Protein AF-A0A7W6CH79-F1 (afdb_monomer_lite)

pLDDT: mean 85.71, std 10.64, range [49.44, 94.75]

Organism: NCBI:txid563162

Radius of gyration: 15.22 Å; chains: 1; bounding box: 28×30×60 Å

Secondary structure (DSSP, 8-state):
-PPPP-----TTTSPPPSEEEEEEEETTEEEEEEEETTS-EEEEEEEETTEEEEEETTPPSSEEEEE-SS-EEEEEPEEETTEEEEEEETT-HHHHHHHH--SEEEEEETTS--EEEE--HHHHHHHHHHHS--

Sequence (134 aa):
MPAPLATPTDWRDLPITPGAWRWSLSGGVSQAVYDAQGGARQIIMACQSGQVRLIVPGAAGGVIQITTATQTRQASTQSDTA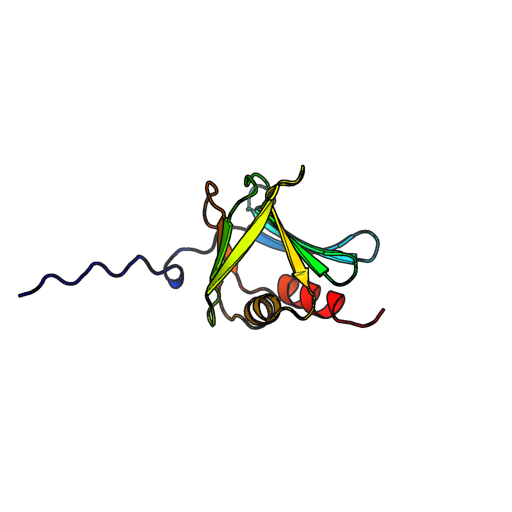GAVLALSASDRLLDAIALTRGRWEVEVTGHTPLLLPADASASRVVEDCRAPR

Foldseek 3Di:
DDDPDPDDPPLLNDDAQAWDWDWDQDPNWIKIFTAHPVRHTQWIWIQDPQKTKIFGAPEAWAWKWKFAPVDIDIDGFHQDPRYTIDIGGLPDVVLVRLQPGAFWMWIDGVPDDIGIHGRDNSSNVNSVRSPDDD

Structure (mmCIF, N/CA/C/O backbone):
data_AF-A0A7W6CH79-F1
#
_entry.id   AF-A0A7W6CH79-F1
#
loop_
_atom_site.group_PDB
_atom_site.id
_atom_site.type_symbol
_atom_site.label_atom_id
_atom_site.label_alt_id
_atom_site.label_comp_id
_atom_site.label_asym_id
_atom_site.label_entity_id
_atom_site.label_seq_id
_atom_site.pdbx_PDB_ins_code
_atom_site.Cartn_x
_atom_site.Cartn_y
_atom_site.Cartn_z
_atom_site.occupancy
_atom_site.B_iso_or_equiv
_atom_site.auth_seq_id
_atom_site.auth_comp_id
_atom_site.auth_asym_id
_atom_site.auth_atom_id
_atom_site.pdbx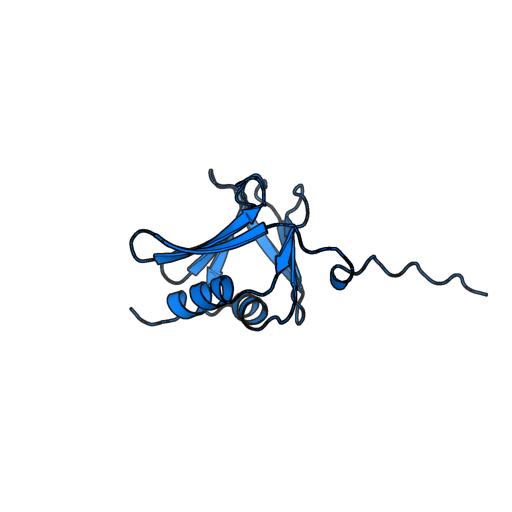_PDB_model_num
ATOM 1 N N . MET A 1 1 ? -15.359 3.085 40.294 1.00 53.56 1 MET A N 1
ATOM 2 C CA . MET A 1 1 ? -15.416 2.380 38.995 1.00 53.56 1 MET A CA 1
ATOM 3 C C . MET A 1 1 ? -14.294 2.930 38.121 1.00 53.56 1 MET A C 1
ATOM 5 O O . MET A 1 1 ? -14.228 4.149 38.017 1.00 53.56 1 MET A O 1
ATOM 9 N N . PRO A 1 2 ? -13.362 2.112 37.597 1.00 58.84 2 PRO A N 1
ATOM 10 C CA . PRO A 1 2 ? -12.340 2.607 36.676 1.00 58.84 2 PRO A CA 1
ATOM 11 C C . PRO A 1 2 ? -13.029 3.040 35.376 1.00 58.84 2 PRO A C 1
ATOM 13 O O . PRO A 1 2 ? -13.912 2.330 34.896 1.00 58.84 2 PRO A O 1
ATOM 16 N N . ALA A 1 3 ? -12.681 4.211 34.843 1.00 54.91 3 ALA A N 1
ATOM 17 C CA . ALA A 1 3 ? -13.238 4.694 33.583 1.00 54.91 3 ALA A CA 1
ATOM 18 C C . ALA A 1 3 ? -12.848 3.738 32.436 1.00 54.91 3 ALA A C 1
ATOM 20 O O . ALA A 1 3 ? -11.692 3.303 32.398 1.00 54.91 3 ALA A O 1
ATOM 21 N N . PRO A 1 4 ? -13.766 3.394 31.514 1.00 50.88 4 PRO A N 1
ATOM 22 C CA . PRO A 1 4 ? -13.397 2.650 30.319 1.00 50.88 4 PRO A CA 1
ATOM 23 C C . PRO A 1 4 ? -12.374 3.480 29.540 1.00 50.88 4 PRO A C 1
ATOM 25 O O . PRO A 1 4 ? -12.628 4.635 29.198 1.00 50.88 4 PRO A O 1
ATOM 28 N N . LEU A 1 5 ? -11.192 2.902 29.315 1.00 51.69 5 LEU A N 1
ATOM 29 C CA . LEU A 1 5 ? -10.201 3.450 28.395 1.00 51.69 5 LEU A CA 1
ATOM 30 C C . LEU A 1 5 ? -10.913 3.625 27.054 1.00 51.69 5 LEU A C 1
ATOM 32 O O . LEU A 1 5 ? -11.471 2.654 26.542 1.00 51.69 5 LEU A O 1
ATOM 36 N N . ALA A 1 6 ? -10.949 4.849 26.524 1.00 49.44 6 ALA A N 1
ATOM 37 C CA . ALA A 1 6 ? -11.435 5.087 25.174 1.00 49.44 6 ALA A CA 1
ATOM 38 C C . ALA A 1 6 ? -10.688 4.118 24.252 1.00 49.44 6 ALA A C 1
ATOM 40 O O . ALA A 1 6 ? -9.460 4.181 24.156 1.00 49.44 6 ALA A O 1
ATOM 41 N N . THR A 1 7 ? -11.409 3.165 23.660 1.00 52.19 7 THR A N 1
ATOM 42 C CA . THR A 1 7 ? -10.853 2.293 22.629 1.00 52.19 7 THR A CA 1
ATOM 43 C C . THR A 1 7 ? -10.209 3.205 21.593 1.00 52.19 7 THR A C 1
ATOM 45 O O . THR A 1 7 ? -10.883 4.145 21.156 1.00 52.19 7 THR A O 1
ATOM 48 N N . PRO A 1 8 ? -8.925 3.006 21.235 1.00 52.19 8 PRO A N 1
ATOM 49 C CA . PRO A 1 8 ? -8.351 3.744 20.122 1.00 52.19 8 PRO A CA 1
ATOM 50 C C . PRO A 1 8 ? -9.300 3.535 18.947 1.00 52.19 8 PRO A C 1
ATOM 52 O O . PRO A 1 8 ? -9.672 2.389 18.693 1.00 52.19 8 PRO A O 1
ATOM 55 N N . THR A 1 9 ? -9.773 4.628 18.339 1.00 54.75 9 THR A N 1
ATOM 56 C CA . THR A 1 9 ? -10.644 4.584 17.161 1.00 54.75 9 THR A CA 1
ATOM 57 C C . THR A 1 9 ? -10.057 3.562 16.208 1.00 54.75 9 THR A C 1
ATOM 59 O O . THR A 1 9 ? -8.965 3.764 15.678 1.00 54.75 9 THR A O 1
ATOM 62 N N . ASP A 1 10 ? -10.725 2.420 16.097 1.00 69.31 10 ASP A N 1
ATOM 63 C CA . ASP A 1 10 ? -10.178 1.309 15.355 1.00 69.31 10 ASP A CA 1
ATOM 64 C C . ASP A 1 10 ? -10.268 1.700 13.883 1.00 69.31 10 ASP A C 1
ATOM 66 O O . ASP A 1 10 ? -11.317 2.132 13.405 1.00 69.31 10 ASP A O 1
ATOM 70 N N . TRP A 1 11 ? -9.163 1.600 13.153 1.00 71.44 11 TRP A N 1
ATOM 71 C CA . TRP A 1 11 ? -9.119 1.893 11.719 1.00 71.44 11 TRP A CA 1
ATOM 72 C C . TRP A 1 11 ? -10.214 1.136 10.941 1.00 71.44 11 TRP A C 1
ATOM 74 O O . TRP A 1 11 ? -10.633 1.568 9.868 1.00 71.44 11 TRP A O 1
ATOM 84 N N . ARG A 1 12 ? -10.734 0.027 11.491 1.00 67.75 12 ARG A N 1
ATOM 85 C CA . ARG A 1 12 ? -11.869 -0.727 10.941 1.00 67.75 12 ARG A CA 1
ATOM 86 C C . ARG A 1 12 ? -13.191 0.045 10.962 1.00 67.75 12 ARG A C 1
ATOM 88 O O . ARG A 1 12 ? -14.008 -0.184 10.068 1.00 67.75 12 ARG A O 1
ATOM 95 N N . ASP A 1 13 ? -13.387 0.937 11.931 1.00 71.69 13 ASP A N 1
ATOM 96 C CA . ASP A 1 13 ? -14.584 1.773 12.092 1.00 71.69 13 ASP A CA 1
ATOM 97 C C . ASP A 1 13 ? -14.515 3.072 11.275 1.00 71.69 13 ASP A C 1
ATOM 99 O O . ASP A 1 13 ? -15.528 3.751 11.087 1.00 71.69 13 ASP A O 1
ATOM 103 N N . LEU A 1 14 ? -13.338 3.417 10.743 1.00 74.50 14 LEU A N 1
ATOM 104 C CA . LEU A 1 14 ? -13.191 4.569 9.864 1.00 74.50 14 LEU A CA 1
ATOM 105 C C . LEU A 1 14 ? -13.853 4.308 8.493 1.00 74.50 14 LEU A C 1
ATOM 107 O O . LEU A 1 14 ? -13.822 3.187 7.956 1.00 74.50 14 LEU A O 1
ATOM 111 N N . PRO A 1 15 ? -14.470 5.339 7.888 1.00 79.75 15 PRO A N 1
ATOM 112 C CA . PRO A 1 15 ? -14.965 5.239 6.525 1.00 79.75 15 PRO A CA 1
ATOM 113 C C . PRO A 1 15 ? -13.794 5.029 5.558 1.00 79.75 15 PRO A C 1
ATOM 115 O O . PRO A 1 15 ? -12.748 5.667 5.677 1.00 79.75 15 PRO A O 1
ATOM 118 N N . ILE A 1 16 ? -13.986 4.136 4.581 1.00 86.00 16 ILE A N 1
ATOM 119 C CA . ILE A 1 16 ? -13.027 3.926 3.487 1.00 86.00 16 ILE A CA 1
ATOM 120 C C . ILE A 1 16 ? -12.810 5.257 2.772 1.00 86.00 16 ILE A C 1
ATOM 122 O O . ILE A 1 16 ? -13.766 5.984 2.493 1.00 86.00 16 ILE A O 1
ATOM 126 N N . THR A 1 17 ? -11.551 5.569 2.473 1.00 88.00 17 THR A N 1
ATOM 127 C CA . THR A 1 17 ? -11.205 6.785 1.751 1.00 88.00 17 THR A CA 1
ATOM 128 C C . THR A 1 17 ? -11.871 6.740 0.374 1.00 88.00 17 THR A C 1
ATOM 130 O O . THR A 1 17 ? -11.649 5.783 -0.371 1.00 88.00 17 THR A O 1
ATOM 133 N N . PRO A 1 18 ? -12.716 7.721 0.017 1.00 87.31 18 PRO A N 1
ATOM 134 C CA . PRO A 1 18 ? -13.529 7.654 -1.190 1.00 87.31 18 PRO A CA 1
ATOM 135 C C . PRO A 1 18 ? -12.659 7.697 -2.448 1.00 87.31 18 PRO A C 1
ATOM 137 O O . PRO A 1 18 ? -12.057 8.717 -2.784 1.00 87.31 18 PRO A O 1
ATOM 140 N N . GLY A 1 19 ? -12.649 6.590 -3.180 1.00 90.56 19 GLY A N 1
ATOM 141 C CA . GLY A 1 19 ? -11.863 6.423 -4.391 1.00 90.56 19 GLY A CA 1
ATOM 142 C C . GLY A 1 19 ? -12.212 5.130 -5.113 1.00 90.56 19 GLY A C 1
ATOM 143 O O . GLY A 1 19 ? -13.156 4.431 -4.741 1.00 90.56 19 GLY A O 1
ATOM 144 N N . ALA A 1 20 ? -11.477 4.842 -6.177 1.00 91.44 20 ALA A N 1
ATOM 145 C CA . ALA A 1 20 ? -11.650 3.631 -6.961 1.00 91.44 20 ALA A CA 1
ATOM 146 C C . ALA A 1 20 ? -10.297 3.063 -7.379 1.00 91.44 20 ALA A C 1
ATOM 148 O O . ALA A 1 20 ? -9.401 3.793 -7.812 1.00 91.44 20 ALA A O 1
ATOM 149 N N . TRP A 1 21 ? -10.181 1.740 -7.287 1.00 92.19 21 TRP A N 1
ATOM 150 C CA . TRP A 1 21 ? -9.052 1.018 -7.848 1.00 92.19 21 TRP A CA 1
ATOM 151 C C . TRP A 1 21 ? -9.176 0.928 -9.365 1.00 92.19 21 TRP A C 1
ATOM 153 O O . TRP A 1 21 ? -10.236 0.638 -9.918 1.00 92.19 21 TRP A O 1
ATOM 163 N N . ARG A 1 22 ? -8.057 1.154 -10.043 1.00 92.12 22 ARG A N 1
ATOM 164 C CA . ARG A 1 22 ? -7.915 1.023 -11.487 1.00 92.12 22 ARG A CA 1
ATOM 165 C C . ARG A 1 22 ? -6.663 0.228 -11.781 1.00 92.12 22 ARG A C 1
ATOM 167 O O . ARG A 1 22 ? -5.552 0.691 -11.539 1.00 92.12 22 ARG A O 1
ATOM 174 N N . TRP A 1 23 ? -6.847 -0.967 -12.317 1.00 92.94 23 TRP A N 1
ATOM 175 C CA . TRP A 1 23 ? -5.748 -1.770 -12.828 1.00 92.94 23 TRP A CA 1
ATOM 176 C C . TRP A 1 23 ? -5.466 -1.437 -14.298 1.00 92.94 23 TRP A C 1
ATOM 178 O O . TRP A 1 23 ? -6.382 -1.214 -15.090 1.00 92.94 23 TRP A O 1
ATOM 188 N N . SER A 1 24 ? -4.190 -1.410 -14.664 1.00 92.12 24 SER A N 1
ATOM 189 C CA . SER A 1 24 ? -3.702 -1.153 -16.015 1.00 92.12 24 SER A CA 1
ATOM 190 C C . SER A 1 24 ? -2.348 -1.827 -16.239 1.00 92.12 24 SER A C 1
ATOM 192 O O . SER A 1 24 ? -1.634 -2.149 -15.290 1.00 92.12 24 SER A O 1
ATOM 194 N N . LEU A 1 25 ? -1.991 -2.038 -17.505 1.00 88.75 25 LEU A N 1
ATOM 195 C CA . LEU A 1 25 ? -0.660 -2.486 -17.909 1.00 88.75 25 LEU A CA 1
ATOM 196 C C . LEU A 1 25 ? 0.103 -1.291 -18.479 1.00 88.75 25 LEU A C 1
ATOM 198 O O . LEU A 1 25 ? -0.187 -0.840 -19.586 1.00 88.75 25 LEU A O 1
ATOM 202 N N . SER A 1 26 ? 1.085 -0.792 -17.736 1.00 82.31 26 SER A N 1
ATOM 203 C CA . SER A 1 26 ? 1.935 0.326 -18.155 1.00 82.31 26 SER A CA 1
ATOM 204 C C . SER A 1 26 ? 3.254 -0.223 -18.680 1.00 82.31 26 SER A C 1
ATOM 206 O O . SER A 1 26 ? 4.016 -0.805 -17.921 1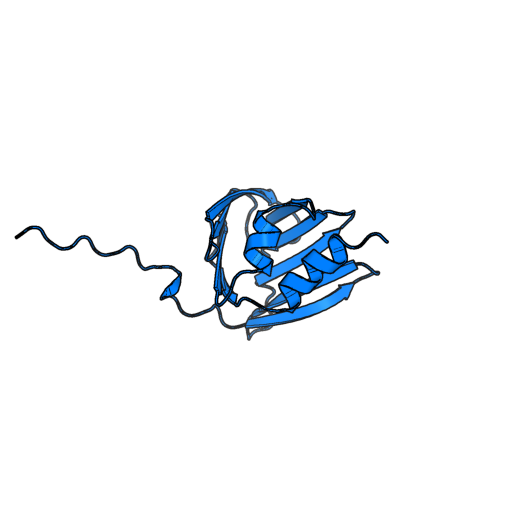.00 82.31 26 SER A O 1
ATOM 208 N N . GLY A 1 27 ? 3.533 -0.102 -19.981 1.00 75.44 27 GLY A N 1
ATOM 209 C CA . GLY A 1 27 ? 4.806 -0.571 -20.558 1.00 75.44 27 GLY A CA 1
ATOM 210 C C . GLY A 1 27 ? 5.082 -2.069 -20.357 1.00 75.44 27 GLY A C 1
ATOM 211 O O . GLY A 1 27 ? 6.235 -2.475 -20.261 1.00 75.44 27 GLY A O 1
ATOM 212 N N . GLY A 1 28 ? 4.025 -2.881 -20.243 1.00 81.00 28 GLY A N 1
ATOM 213 C CA . GLY A 1 28 ? 4.128 -4.316 -19.978 1.00 81.00 28 GLY A CA 1
ATOM 214 C C . GLY A 1 28 ? 4.245 -4.692 -18.500 1.00 81.00 28 GLY A C 1
ATOM 215 O O . GLY A 1 28 ? 4.369 -5.876 -18.213 1.00 81.00 28 GLY A O 1
ATOM 216 N N . VAL A 1 29 ? 4.176 -3.753 -17.551 1.00 85.88 29 VAL A N 1
ATOM 217 C CA . VAL A 1 29 ? 4.105 -4.064 -16.112 1.00 85.88 29 VAL A CA 1
ATOM 218 C C . VAL A 1 29 ? 2.709 -3.827 -15.541 1.00 85.88 29 VAL A C 1
ATOM 220 O O . VAL A 1 29 ? 2.051 -2.846 -15.891 1.00 85.88 29 VAL A O 1
ATOM 223 N N . SER A 1 30 ? 2.243 -4.719 -14.657 1.00 91.25 30 SER A N 1
ATOM 224 C CA . SER A 1 30 ? 0.970 -4.516 -13.959 1.00 91.25 30 SER A CA 1
ATOM 225 C C . SER A 1 30 ? 1.059 -3.372 -12.973 1.00 91.25 30 SER A C 1
ATOM 227 O O . SER A 1 30 ? 1.975 -3.306 -12.148 1.00 91.25 30 SER A O 1
ATOM 229 N N . GLN A 1 31 ? 0.055 -2.508 -13.036 1.00 93.56 31 GLN A N 1
ATOM 230 C CA . GLN A 1 31 ? -0.089 -1.351 -12.182 1.00 93.56 31 GLN A CA 1
ATOM 231 C C . GLN A 1 31 ? -1.537 -1.221 -11.709 1.00 93.56 31 GLN A C 1
ATOM 233 O O . GLN A 1 31 ? -2.461 -1.233 -12.514 1.00 93.56 31 GLN A O 1
ATOM 238 N N . ALA A 1 32 ? -1.735 -1.041 -10.409 1.00 94.12 32 ALA A N 1
ATOM 239 C CA . ALA A 1 32 ? -3.008 -0.677 -9.807 1.00 94.12 32 ALA A CA 1
ATOM 240 C C . ALA A 1 32 ? -2.884 0.705 -9.174 1.00 94.12 32 ALA A C 1
ATOM 242 O O . ALA A 1 32 ? -1.983 0.958 -8.380 1.00 94.12 32 ALA A O 1
ATOM 243 N N . VAL A 1 33 ? -3.790 1.603 -9.529 1.00 94.19 33 VAL A N 1
ATOM 244 C CA . VAL A 1 33 ? -3.846 2.969 -9.012 1.00 94.19 33 VAL A CA 1
ATOM 245 C C . VAL A 1 33 ? -5.149 3.137 -8.250 1.00 94.19 33 VAL A C 1
ATOM 247 O O . VAL A 1 33 ? -6.195 2.723 -8.740 1.00 94.19 33 VAL A O 1
ATOM 250 N N . TYR A 1 34 ? -5.089 3.727 -7.062 1.00 93.75 34 TYR A N 1
ATOM 251 C CA . TYR A 1 34 ? -6.271 4.181 -6.345 1.00 93.75 34 TYR A CA 1
ATOM 252 C C . TYR A 1 34 ? -6.417 5.684 -6.541 1.00 93.75 34 TYR A C 1
ATOM 254 O O . TYR A 1 34 ? -5.624 6.472 -6.015 1.00 93.75 34 TYR A O 1
ATOM 262 N N . ASP A 1 35 ? -7.418 6.069 -7.322 1.00 92.62 35 ASP A N 1
ATOM 263 C CA . ASP A 1 35 ? -7.751 7.467 -7.564 1.00 92.62 35 ASP A CA 1
ATOM 264 C C . ASP A 1 35 ? -8.875 7.889 -6.615 1.00 92.62 35 ASP A C 1
ATOM 266 O O . ASP A 1 35 ? -9.908 7.223 -6.523 1.00 92.62 35 ASP A O 1
ATOM 270 N N . ALA A 1 36 ? -8.698 9.015 -5.925 1.00 89.69 36 ALA A N 1
ATOM 271 C CA . ALA A 1 36 ? -9.775 9.659 -5.186 1.00 89.69 36 ALA A CA 1
ATOM 272 C C . ALA A 1 36 ? -10.902 10.079 -6.146 1.00 89.69 36 ALA A C 1
ATOM 274 O O . ALA A 1 36 ? -10.674 10.278 -7.340 1.00 89.69 36 ALA A O 1
ATOM 275 N N . GLN A 1 37 ? -12.109 10.321 -5.627 1.00 81.12 37 GLN A N 1
ATOM 276 C CA . GLN A 1 37 ? -13.253 10.795 -6.432 1.00 81.12 37 GLN A CA 1
ATOM 277 C C . GLN A 1 37 ? -12.968 12.084 -7.246 1.00 81.12 37 GLN A C 1
ATOM 279 O O . GLN A 1 37 ? -13.638 12.337 -8.241 1.00 81.12 37 GLN A O 1
ATOM 284 N N . GLY A 1 38 ? -11.954 12.875 -6.866 1.00 79.62 38 GLY A N 1
ATOM 285 C CA . GLY A 1 38 ? -11.479 14.054 -7.607 1.00 79.62 38 GLY A CA 1
ATOM 286 C C . GLY A 1 38 ? -10.364 13.795 -8.635 1.00 79.62 38 GLY A C 1
ATOM 287 O O . GLY A 1 38 ? -9.813 14.750 -9.172 1.00 79.62 38 GLY A O 1
ATOM 288 N N . GLY A 1 39 ? -9.981 12.536 -8.882 1.00 82.31 39 GLY A N 1
ATOM 289 C CA . GLY A 1 39 ? -8.919 12.151 -9.826 1.00 82.31 39 GLY A CA 1
ATOM 290 C C . GLY A 1 39 ? -7.488 12.277 -9.288 1.00 82.31 39 GLY A C 1
ATOM 291 O O . GLY A 1 39 ? -6.529 12.077 -10.032 1.00 82.31 39 GLY A O 1
ATOM 292 N N . ALA A 1 40 ? -7.325 12.612 -8.006 1.00 87.75 40 ALA A N 1
ATOM 293 C CA . ALA A 1 40 ? -6.023 12.620 -7.352 1.00 87.75 40 ALA A CA 1
ATOM 294 C C . ALA A 1 40 ? -5.593 11.188 -7.001 1.00 87.75 40 ALA A C 1
ATOM 296 O O . ALA A 1 40 ? -6.311 10.474 -6.301 1.00 87.75 40 ALA A O 1
ATOM 297 N N . ARG A 1 41 ? -4.404 10.785 -7.452 1.00 91.94 41 ARG A N 1
ATOM 298 C CA . ARG A 1 41 ? -3.812 9.477 -7.140 1.00 91.94 41 ARG A CA 1
ATOM 299 C C . ARG A 1 41 ? -3.424 9.444 -5.666 1.00 91.94 41 ARG A C 1
ATOM 301 O O . ARG A 1 41 ? -2.586 10.239 -5.251 1.00 91.94 41 ARG A O 1
ATOM 308 N N . GLN A 1 42 ? -4.001 8.532 -4.893 1.00 91.75 42 GLN A N 1
ATOM 309 C CA . GLN A 1 42 ? -3.688 8.389 -3.466 1.00 91.75 42 GLN A CA 1
ATOM 310 C C . GLN A 1 42 ? -2.666 7.291 -3.206 1.00 91.75 42 GLN A C 1
ATOM 312 O O . GLN A 1 42 ? -1.800 7.434 -2.350 1.00 91.75 42 GLN A O 1
ATOM 317 N N . ILE A 1 43 ? -2.740 6.200 -3.966 1.00 92.88 43 ILE A N 1
ATOM 318 C CA . ILE A 1 43 ? -1.737 5.143 -3.916 1.00 92.88 43 ILE A CA 1
ATOM 319 C C . ILE A 1 43 ? -1.573 4.503 -5.288 1.00 92.88 43 ILE A C 1
ATOM 321 O O . ILE A 1 43 ? -2.520 4.389 -6.068 1.00 92.88 43 ILE A O 1
ATOM 325 N N . ILE A 1 44 ? -0.351 4.095 -5.595 1.00 93.50 44 ILE A N 1
ATOM 326 C CA . ILE A 1 44 ? -0.008 3.400 -6.827 1.00 93.50 44 ILE A CA 1
ATOM 327 C C . ILE A 1 44 ? 0.787 2.161 -6.441 1.00 93.50 44 ILE A C 1
ATOM 329 O O . ILE A 1 44 ? 1.772 2.251 -5.718 1.00 93.50 44 ILE A O 1
ATOM 333 N N . MET A 1 45 ? 0.381 1.008 -6.947 1.00 93.75 45 MET A N 1
ATOM 334 C CA . MET A 1 45 ? 1.131 -0.236 -6.866 1.00 93.75 45 MET A CA 1
ATOM 335 C C . MET A 1 45 ? 1.566 -0.617 -8.264 1.00 93.75 45 MET A C 1
ATOM 337 O O . MET A 1 45 ? 0.722 -0.791 -9.135 1.00 93.75 45 MET A O 1
ATOM 341 N N . ALA A 1 46 ? 2.864 -0.749 -8.490 1.00 93.00 46 ALA A N 1
ATOM 342 C CA . ALA A 1 46 ? 3.405 -1.154 -9.780 1.00 93.00 46 ALA A CA 1
ATOM 343 C C . ALA A 1 46 ? 4.436 -2.261 -9.595 1.00 93.00 46 ALA A C 1
ATOM 345 O O . ALA A 1 46 ? 5.281 -2.180 -8.704 1.00 93.00 46 ALA A O 1
ATOM 346 N N . CYS A 1 47 ? 4.394 -3.282 -10.445 1.00 92.50 47 CYS A N 1
ATOM 347 C CA . CYS A 1 47 ? 5.477 -4.251 -10.513 1.00 92.50 47 CYS A CA 1
ATOM 348 C C . CYS A 1 47 ? 6.657 -3.661 -11.295 1.00 92.50 47 CYS A C 1
ATOM 350 O O . CYS A 1 47 ? 6.499 -3.225 -12.430 1.00 92.50 47 CYS A O 1
ATOM 352 N N . GLN A 1 48 ? 7.853 -3.672 -10.719 1.00 89.38 48 GLN A N 1
ATOM 353 C CA . GLN A 1 48 ? 9.085 -3.285 -11.391 1.00 89.38 48 GLN A CA 1
ATOM 354 C C . GLN A 1 48 ? 10.190 -4.277 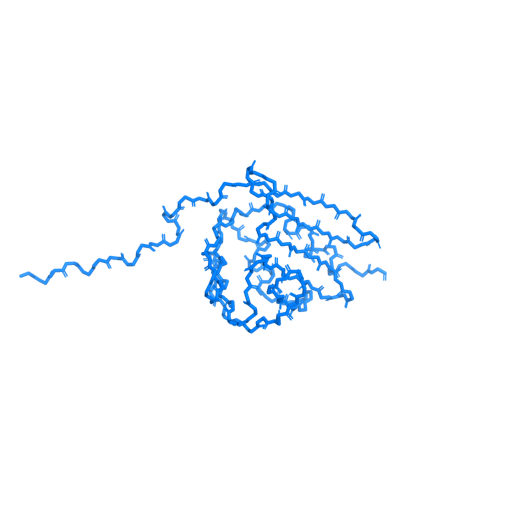-11.028 1.00 89.38 48 GLN A C 1
ATOM 356 O O . GLN A 1 48 ? 10.557 -4.401 -9.863 1.00 89.38 48 GLN A O 1
ATOM 361 N N . SER A 1 49 ? 10.744 -4.962 -12.030 1.00 84.88 49 SER A N 1
ATOM 362 C CA . SER A 1 49 ? 11.888 -5.873 -11.861 1.00 84.88 49 SER A CA 1
ATOM 363 C C . SER A 1 49 ? 11.691 -6.938 -10.763 1.00 84.88 49 SER A C 1
ATOM 365 O O . SER A 1 49 ? 12.612 -7.218 -10.000 1.00 84.88 49 SER A O 1
ATOM 367 N N . GLY A 1 50 ? 10.484 -7.507 -10.641 1.00 86.00 50 GLY A N 1
ATOM 368 C CA . GLY A 1 50 ? 10.160 -8.509 -9.610 1.00 86.00 50 GLY A CA 1
ATOM 369 C C . GLY A 1 50 ? 9.942 -7.936 -8.202 1.00 86.00 50 GLY A C 1
ATOM 370 O O . GLY A 1 50 ? 9.889 -8.679 -7.219 1.00 86.00 50 GLY A O 1
ATOM 371 N N . GLN A 1 51 ? 9.814 -6.614 -8.084 1.00 91.88 51 GLN A N 1
ATOM 372 C CA . GLN A 1 51 ? 9.456 -5.919 -6.852 1.00 91.88 51 GLN A CA 1
ATOM 373 C C . GLN A 1 51 ? 8.169 -5.125 -7.060 1.00 91.88 51 GLN A C 1
ATOM 375 O O . GLN A 1 51 ? 8.002 -4.449 -8.071 1.00 91.88 51 GLN A O 1
ATOM 380 N N . VAL A 1 52 ? 7.259 -5.169 -6.095 1.00 93.00 52 VAL A N 1
ATOM 381 C CA . VAL A 1 52 ? 6.084 -4.301 -6.081 1.00 93.00 52 VAL A CA 1
ATOM 382 C C . VAL A 1 52 ? 6.470 -2.993 -5.402 1.00 93.00 52 VAL A C 1
ATOM 384 O O . VAL A 1 52 ? 6.848 -2.968 -4.230 1.00 93.00 52 VAL A O 1
ATOM 387 N N . ARG A 1 53 ? 6.378 -1.895 -6.149 1.00 93.44 53 ARG A N 1
ATOM 388 C CA . ARG A 1 53 ? 6.533 -0.536 -5.636 1.00 93.44 53 ARG A CA 1
ATOM 389 C C . ARG A 1 53 ? 5.174 0.003 -5.226 1.00 93.44 53 ARG A C 1
ATOM 391 O O . ARG A 1 53 ? 4.318 0.198 -6.085 1.00 93.44 53 ARG A O 1
ATOM 398 N N . LEU A 1 54 ? 5.001 0.253 -3.933 1.00 93.56 54 LEU A N 1
ATOM 399 C CA . LEU A 1 54 ? 3.929 1.084 -3.393 1.00 93.56 54 LEU A CA 1
ATOM 400 C C . LEU A 1 54 ? 4.400 2.536 -3.407 1.00 93.56 54 LEU A C 1
ATOM 402 O O . LEU A 1 54 ? 5.427 2.852 -2.818 1.00 93.56 54 LEU A O 1
ATOM 406 N N . ILE A 1 55 ? 3.655 3.413 -4.060 1.00 94.06 55 ILE A N 1
ATOM 407 C CA . ILE A 1 55 ? 3.952 4.839 -4.161 1.00 94.06 55 ILE A CA 1
ATOM 408 C C . ILE A 1 55 ? 2.764 5.587 -3.568 1.00 94.06 55 ILE A C 1
ATOM 410 O O . ILE A 1 55 ? 1.636 5.391 -4.020 1.00 94.06 55 ILE A O 1
ATOM 414 N N . VAL A 1 56 ? 3.020 6.434 -2.576 1.00 94.06 56 VAL A N 1
ATOM 415 C CA . VAL A 1 56 ? 2.029 7.319 -1.952 1.00 94.06 56 VAL A CA 1
ATOM 416 C C . VAL A 1 56 ? 2.316 8.748 -2.421 1.00 94.06 56 VAL A C 1
ATOM 418 O O . VAL A 1 56 ? 3.272 9.370 -1.940 1.00 94.06 56 VAL A O 1
ATOM 421 N N . PRO A 1 57 ? 1.557 9.272 -3.402 1.00 92.56 57 PRO A N 1
ATOM 422 C CA . PRO A 1 57 ? 1.836 10.574 -3.983 1.00 92.56 57 PRO A CA 1
ATOM 423 C C . PRO A 1 57 ? 1.632 11.708 -2.984 1.00 92.56 57 PRO A C 1
ATOM 425 O O . PRO A 1 57 ? 0.704 11.695 -2.183 1.00 92.56 57 PRO A O 1
ATOM 428 N N . GLY A 1 58 ? 2.513 12.708 -3.026 1.00 87.25 58 GLY A N 1
ATOM 429 C CA . GLY A 1 58 ? 2.454 13.851 -2.108 1.00 87.25 58 GLY A CA 1
ATOM 430 C C . GLY A 1 58 ? 2.880 13.546 -0.666 1.00 87.25 58 GLY A C 1
ATOM 431 O O . GLY A 1 58 ? 2.918 14.463 0.151 1.00 87.25 58 GLY A O 1
ATOM 432 N N . ALA A 1 59 ? 3.230 12.299 -0.337 1.00 89.75 59 ALA A N 1
ATOM 433 C CA . ALA A 1 59 ? 3.896 11.980 0.919 1.00 89.75 59 ALA A CA 1
ATOM 434 C C . ALA A 1 59 ? 5.404 12.243 0.804 1.00 89.75 59 ALA A C 1
ATOM 436 O O . ALA A 1 59 ? 6.039 11.864 -0.183 1.00 89.75 59 ALA A O 1
ATOM 437 N N . ALA A 1 60 ? 5.986 12.868 1.828 1.00 84.44 60 ALA A N 1
ATOM 438 C CA . ALA A 1 60 ? 7.432 12.865 1.994 1.00 84.44 60 ALA A CA 1
ATOM 439 C C . ALA A 1 60 ? 7.874 11.442 2.372 1.00 84.44 60 ALA A C 1
ATOM 441 O O . ALA A 1 60 ? 7.191 10.767 3.145 1.00 84.44 60 ALA A O 1
ATOM 442 N N . GLY A 1 61 ? 8.992 10.962 1.822 1.00 84.44 61 GLY A N 1
ATOM 443 C CA . GLY A 1 61 ? 9.559 9.689 2.262 1.00 84.44 61 GLY A CA 1
ATOM 444 C C . GLY A 1 61 ? 9.905 9.726 3.754 1.00 84.44 61 GLY A C 1
ATOM 445 O O . GLY A 1 61 ? 10.143 10.782 4.339 1.00 84.44 61 GLY A O 1
ATOM 446 N N . GLY A 1 62 ? 9.903 8.558 4.381 1.00 89.12 62 GLY A N 1
ATOM 447 C CA . GLY A 1 62 ? 9.966 8.409 5.830 1.00 89.12 62 GLY A CA 1
ATOM 448 C C . GLY A 1 62 ? 9.508 7.018 6.251 1.00 89.12 62 GLY A C 1
ATOM 449 O O . GLY A 1 62 ? 9.809 6.034 5.577 1.00 89.12 62 GLY A O 1
ATOM 450 N N . VAL A 1 63 ? 8.758 6.913 7.344 1.00 91.94 63 VAL A N 1
ATOM 451 C CA . VAL A 1 63 ? 8.190 5.633 7.790 1.00 91.94 63 VAL A CA 1
ATOM 452 C C . VAL A 1 63 ? 6.765 5.491 7.261 1.00 91.94 63 VAL A C 1
ATOM 454 O O . VAL A 1 63 ? 5.954 6.405 7.417 1.00 91.94 63 VAL A O 1
ATOM 457 N N . ILE A 1 64 ? 6.483 4.344 6.642 1.00 93.12 64 ILE A N 1
ATOM 458 C CA . ILE A 1 64 ? 5.142 3.895 6.263 1.00 93.12 64 ILE A CA 1
ATOM 459 C C . ILE A 1 64 ? 4.717 2.753 7.182 1.00 93.12 64 ILE A C 1
ATOM 461 O O . ILE A 1 64 ? 5.473 1.807 7.400 1.00 93.12 64 ILE A O 1
ATOM 465 N N . GLN A 1 65 ? 3.503 2.830 7.704 1.00 93.25 65 GLN A N 1
ATOM 466 C CA . GLN A 1 65 ? 2.831 1.779 8.441 1.00 93.25 65 GLN A CA 1
ATOM 467 C C . GLN A 1 65 ? 1.671 1.260 7.599 1.00 93.25 65 GLN A C 1
ATOM 469 O O . GLN A 1 65 ? 0.809 2.017 7.167 1.00 93.25 65 GLN A O 1
ATOM 474 N N . ILE A 1 66 ? 1.662 -0.045 7.358 1.00 91.94 66 ILE A N 1
ATOM 475 C CA . ILE A 1 66 ? 0.602 -0.723 6.625 1.00 91.94 66 ILE A CA 1
ATOM 476 C C . ILE A 1 66 ? -0.086 -1.672 7.594 1.00 91.94 66 ILE A C 1
ATOM 478 O O . ILE A 1 66 ? 0.534 -2.618 8.090 1.00 91.94 66 ILE A O 1
ATOM 482 N N . THR A 1 67 ? -1.363 -1.418 7.851 1.00 89.94 67 THR A N 1
ATOM 483 C CA . THR A 1 67 ? -2.206 -2.217 8.740 1.00 89.94 67 THR A CA 1
ATOM 484 C C . THR A 1 67 ? -3.213 -2.980 7.897 1.00 89.94 67 THR A C 1
ATOM 486 O O . THR A 1 67 ? -4.080 -2.408 7.247 1.00 89.94 67 THR A O 1
ATOM 489 N N . THR A 1 68 ? -3.099 -4.297 7.895 1.00 88.19 68 THR A N 1
ATOM 490 C CA . THR A 1 68 ? -4.032 -5.218 7.236 1.00 88.19 68 THR A CA 1
ATOM 491 C C . THR A 1 68 ? -4.883 -5.922 8.289 1.00 88.19 68 THR A C 1
ATOM 493 O O . THR A 1 68 ? -4.619 -5.815 9.486 1.00 88.19 68 THR A O 1
ATOM 496 N N . ALA A 1 69 ? -5.882 -6.700 7.865 1.00 81.50 69 ALA A N 1
ATOM 497 C CA . ALA A 1 69 ? -6.709 -7.467 8.799 1.00 81.50 69 ALA A CA 1
ATOM 498 C C . ALA A 1 69 ? -5.916 -8.512 9.614 1.00 81.50 69 ALA A C 1
ATOM 500 O O . ALA A 1 69 ? -6.380 -8.945 10.667 1.00 81.50 69 ALA A O 1
ATOM 501 N N . THR A 1 70 ? -4.746 -8.937 9.126 1.00 80.75 70 THR A N 1
ATOM 502 C CA . THR A 1 70 ? -3.941 -10.015 9.723 1.00 80.75 70 THR A CA 1
ATOM 503 C C . THR A 1 70 ? -2.630 -9.537 10.341 1.00 80.75 70 THR A C 1
ATOM 505 O O . THR A 1 70 ? -2.135 -10.188 11.259 1.00 80.75 70 THR A O 1
ATOM 508 N N . GLN A 1 71 ? -2.055 -8.426 9.869 1.00 86.38 71 GLN A N 1
ATOM 509 C CA . GLN A 1 71 ? -0.814 -7.877 10.419 1.00 86.38 71 GLN A CA 1
ATOM 510 C C . GLN A 1 71 ? -0.700 -6.360 10.266 1.00 86.38 71 GLN A C 1
ATOM 512 O O . GLN A 1 71 ? -1.203 -5.780 9.303 1.00 86.38 71 GLN A O 1
ATOM 517 N N . THR A 1 72 ? 0.104 -5.756 11.137 1.00 88.75 72 THR A N 1
ATOM 518 C CA . THR A 1 72 ? 0.625 -4.394 10.981 1.00 88.75 72 THR A CA 1
ATOM 519 C C . THR A 1 72 ? 2.120 -4.461 10.709 1.00 88.75 72 THR A C 1
ATOM 521 O O . THR A 1 72 ? 2.849 -5.157 11.417 1.00 88.75 72 THR A O 1
ATOM 524 N N . ARG A 1 73 ? 2.600 -3.746 9.689 1.00 91.56 73 ARG A N 1
ATOM 525 C CA . ARG A 1 73 ? 4.028 -3.660 9.369 1.00 91.56 73 ARG A CA 1
ATOM 526 C C . ARG A 1 73 ? 4.451 -2.220 9.153 1.00 91.56 73 ARG A C 1
ATOM 528 O O . ARG A 1 73 ? 3.858 -1.517 8.343 1.00 91.56 73 ARG A O 1
ATOM 535 N N . GLN A 1 74 ? 5.537 -1.836 9.809 1.00 92.44 74 GLN A N 1
ATOM 536 C CA . GLN A 1 74 ? 6.242 -0.592 9.531 1.00 92.44 74 GLN A CA 1
ATOM 537 C C . GLN A 1 74 ? 7.437 -0.859 8.613 1.00 92.44 74 GLN A C 1
AT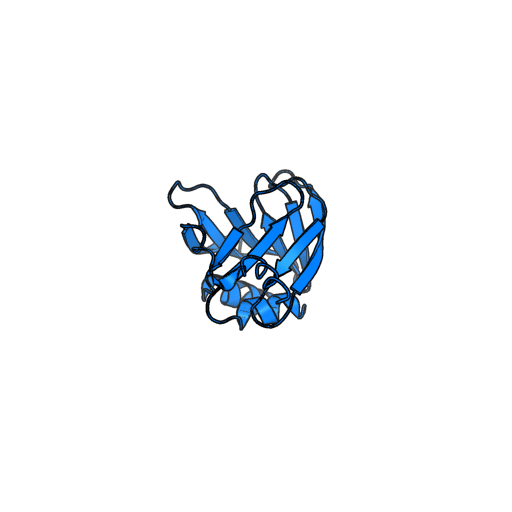OM 539 O O . GLN A 1 74 ? 8.134 -1.867 8.756 1.00 92.44 74 GLN A O 1
ATOM 544 N N . ALA A 1 75 ? 7.664 0.034 7.659 1.00 92.44 75 ALA A N 1
ATOM 545 C CA . ALA A 1 75 ? 8.798 -0.005 6.750 1.00 92.44 75 ALA A CA 1
ATOM 546 C C . ALA A 1 75 ? 9.286 1.414 6.443 1.00 92.44 75 ALA A C 1
ATOM 548 O O . ALA A 1 75 ? 8.558 2.392 6.602 1.00 92.44 75 ALA A O 1
ATOM 549 N N . SER A 1 76 ? 10.530 1.537 5.994 1.00 92.81 76 SER A N 1
ATOM 550 C CA . SER A 1 76 ? 11.057 2.795 5.478 1.00 92.81 76 SER A CA 1
ATOM 551 C C . SER A 1 76 ? 10.714 2.943 3.996 1.00 92.81 76 SER A C 1
ATOM 553 O O . SER A 1 76 ? 10.883 2.028 3.192 1.00 92.81 76 SER A O 1
ATOM 555 N N . THR A 1 77 ? 10.228 4.123 3.636 1.00 93.69 77 THR A N 1
ATOM 556 C CA . THR A 1 77 ? 10.030 4.561 2.255 1.00 93.69 77 THR A CA 1
ATOM 557 C C . THR A 1 77 ? 11.207 5.412 1.811 1.00 93.69 77 THR A C 1
ATOM 559 O O . THR A 1 77 ? 11.919 6.014 2.614 1.00 93.69 77 THR A O 1
ATOM 562 N N . GLN A 1 78 ? 11.421 5.458 0.508 1.00 91.69 78 GLN A N 1
ATOM 563 C CA . GLN A 1 78 ? 12.326 6.394 -0.138 1.00 91.69 78 GLN A CA 1
ATOM 564 C C . GLN A 1 78 ? 11.510 7.567 -0.672 1.00 91.69 78 GLN A C 1
ATOM 566 O O . GLN A 1 78 ? 10.423 7.366 -1.209 1.00 91.69 78 GLN A O 1
ATOM 571 N N . SER A 1 79 ? 12.018 8.787 -0.533 1.00 89.06 79 SER A N 1
ATOM 572 C CA . SER A 1 79 ? 11.422 9.951 -1.190 1.00 89.06 79 SER A CA 1
ATOM 573 C C . SER A 1 79 ? 11.757 9.912 -2.680 1.00 89.06 79 SER A C 1
ATOM 575 O O . SER A 1 79 ? 12.931 9.844 -3.037 1.00 89.06 79 SER A O 1
ATOM 577 N N . ASP A 1 80 ? 10.748 9.987 -3.538 1.00 87.88 80 ASP A N 1
ATOM 578 C CA . ASP A 1 80 ? 10.884 10.092 -4.990 1.00 87.88 80 ASP A CA 1
ATOM 579 C C . ASP A 1 80 ? 10.111 11.314 -5.513 1.00 87.88 80 ASP A C 1
ATOM 581 O O . ASP A 1 80 ? 9.255 11.872 -4.825 1.00 87.88 80 ASP A O 1
ATOM 585 N N . THR A 1 81 ? 10.375 11.712 -6.758 1.00 84.38 81 THR A N 1
ATOM 586 C CA . THR A 1 81 ? 9.595 12.732 -7.479 1.00 84.38 81 THR A CA 1
ATOM 587 C C . THR A 1 81 ? 8.090 12.451 -7.504 1.00 84.38 81 THR A C 1
ATOM 589 O O . THR A 1 81 ? 7.292 13.386 -7.512 1.00 84.38 81 THR A O 1
ATOM 592 N N . ALA A 1 82 ? 7.694 11.175 -7.488 1.00 84.38 82 ALA A N 1
ATOM 593 C CA . ALA A 1 82 ? 6.298 10.763 -7.442 1.00 84.38 82 ALA A CA 1
ATOM 594 C C . ALA A 1 82 ? 5.688 10.775 -6.026 1.00 84.38 82 ALA A C 1
ATOM 596 O O . ALA A 1 82 ? 4.466 10.694 -5.921 1.00 84.38 82 ALA A O 1
ATOM 597 N N . GLY A 1 83 ? 6.491 10.869 -4.958 1.00 90.81 83 GLY A N 1
ATOM 598 C CA . GLY A 1 83 ? 6.065 10.779 -3.554 1.00 90.81 83 GLY A CA 1
ATOM 599 C C . GLY A 1 83 ? 6.882 9.766 -2.744 1.00 90.81 83 GLY A C 1
ATOM 600 O O . GLY A 1 83 ? 8.019 9.452 -3.089 1.00 90.81 83 GLY A O 1
ATOM 601 N N . ALA A 1 84 ? 6.311 9.226 -1.668 1.00 93.75 84 ALA A N 1
ATOM 602 C CA . ALA A 1 84 ? 6.969 8.207 -0.852 1.00 93.75 84 ALA A CA 1
ATOM 603 C C . ALA A 1 84 ? 6.861 6.828 -1.516 1.00 93.75 84 ALA A C 1
ATOM 605 O O . ALA A 1 84 ? 5.764 6.384 -1.848 1.00 93.75 84 ALA A O 1
ATOM 606 N N . VAL A 1 85 ? 7.985 6.132 -1.684 1.00 94.75 85 VAL A N 1
ATOM 607 C CA . VAL A 1 85 ? 8.071 4.844 -2.383 1.00 94.75 85 VAL A CA 1
ATOM 608 C C . VAL A 1 85 ? 8.549 3.746 -1.443 1.00 94.75 85 VAL A C 1
ATOM 610 O O . VAL A 1 85 ? 9.664 3.796 -0.926 1.00 94.75 85 VAL A O 1
ATOM 613 N N . LEU A 1 86 ? 7.732 2.714 -1.264 1.00 94.44 86 LEU A N 1
ATOM 614 C CA . LEU A 1 86 ? 8.095 1.462 -0.614 1.00 94.44 86 LEU A CA 1
ATOM 615 C C . LEU A 1 86 ? 8.311 0.388 -1.683 1.00 94.44 86 LEU A C 1
ATOM 617 O O . LEU A 1 86 ? 7.379 0.027 -2.398 1.00 94.44 86 LEU A O 1
ATOM 621 N N . ALA A 1 87 ? 9.524 -0.151 -1.778 1.00 93.25 87 ALA A N 1
ATOM 622 C CA . ALA A 1 87 ? 9.815 -1.291 -2.642 1.00 93.25 87 ALA A CA 1
ATOM 623 C C . ALA A 1 87 ? 9.757 -2.590 -1.829 1.00 93.25 87 ALA A C 1
ATOM 625 O O . ALA A 1 87 ? 10.522 -2.772 -0.883 1.00 93.25 87 ALA A O 1
ATOM 626 N N . LEU A 1 88 ? 8.855 -3.494 -2.207 1.00 93.06 88 LEU A N 1
ATOM 627 C CA . LEU A 1 88 ? 8.698 -4.814 -1.602 1.00 93.06 88 LEU A CA 1
ATOM 628 C C . LEU A 1 88 ? 9.039 -5.884 -2.633 1.00 93.06 88 LEU A C 1
ATOM 630 O O . LEU A 1 88 ? 8.627 -5.794 -3.786 1.00 93.06 88 LEU A O 1
ATOM 634 N N . SER A 1 89 ? 9.756 -6.928 -2.231 1.00 92.38 89 SER A N 1
ATOM 635 C CA . SER A 1 89 ? 9.937 -8.108 -3.082 1.00 92.38 89 SER A CA 1
ATOM 636 C C . SER A 1 89 ? 8.575 -8.717 -3.428 1.00 92.38 89 SER A C 1
ATOM 638 O O . SER A 1 89 ? 7.701 -8.753 -2.566 1.00 92.38 89 SER A O 1
ATOM 640 N N . ALA A 1 90 ? 8.377 -9.244 -4.641 1.00 89.25 90 ALA A N 1
ATOM 641 C CA . ALA A 1 90 ? 7.091 -9.848 -5.020 1.00 89.25 90 ALA A CA 1
ATOM 642 C C . ALA A 1 90 ? 6.638 -10.959 -4.045 1.00 89.25 90 ALA A C 1
ATOM 644 O O . ALA A 1 90 ? 5.447 -11.106 -3.776 1.00 89.25 90 ALA A O 1
ATOM 645 N N . SER A 1 91 ? 7.582 -11.690 -3.444 1.00 87.81 91 SER A N 1
ATOM 646 C CA . SER A 1 91 ? 7.334 -12.736 -2.437 1.00 87.81 91 SER A CA 1
ATOM 647 C C . SER A 1 91 ? 7.159 -12.221 -0.998 1.00 87.81 91 SER A C 1
ATOM 649 O O . SER A 1 91 ? 7.120 -13.021 -0.064 1.00 87.81 91 SER A O 1
ATOM 651 N N . ASP A 1 92 ? 7.100 -10.905 -0.782 1.00 91.50 92 ASP A N 1
ATOM 652 C CA . ASP A 1 92 ? 6.947 -10.328 0.554 1.00 91.50 92 ASP A CA 1
ATOM 653 C C . ASP A 1 92 ? 5.581 -10.696 1.163 1.00 91.50 92 ASP A C 1
ATOM 655 O O . ASP A 1 92 ? 4.538 -10.634 0.503 1.00 91.50 92 ASP A O 1
ATOM 659 N N . ARG A 1 93 ? 5.584 -11.084 2.445 1.00 89.50 93 ARG A N 1
ATOM 660 C CA . ARG A 1 93 ? 4.373 -11.514 3.164 1.00 89.50 93 ARG A CA 1
ATOM 661 C C . ARG A 1 93 ? 3.369 -10.385 3.385 1.00 89.50 93 ARG A C 1
ATOM 663 O O . ARG A 1 93 ? 2.184 -10.659 3.518 1.00 89.50 93 ARG A O 1
ATOM 670 N N . LEU A 1 94 ? 3.808 -9.127 3.390 1.00 90.06 94 LEU A N 1
ATOM 671 C CA . LEU A 1 94 ? 2.901 -7.987 3.469 1.00 90.06 94 LEU A CA 1
ATOM 672 C C . LEU A 1 94 ? 2.017 -7.900 2.221 1.00 90.06 94 LEU A C 1
ATOM 674 O O . LEU A 1 94 ? 0.824 -7.651 2.344 1.00 90.06 94 LEU A O 1
ATOM 678 N N . LEU A 1 95 ? 2.578 -8.148 1.032 1.00 90.38 95 LEU A N 1
ATOM 679 C CA . LEU A 1 95 ? 1.803 -8.168 -0.213 1.00 90.38 95 LEU A CA 1
ATOM 680 C C . LEU A 1 95 ? 0.766 -9.292 -0.203 1.00 90.38 95 LEU A C 1
ATOM 682 O O . LEU A 1 95 ? -0.336 -9.112 -0.706 1.00 90.38 95 LEU A O 1
ATOM 686 N N . ASP A 1 96 ? 1.107 -10.426 0.406 1.00 88.31 96 ASP A N 1
ATOM 687 C CA . ASP A 1 96 ? 0.181 -11.538 0.619 1.00 88.31 96 ASP A CA 1
ATOM 688 C C . ASP A 1 96 ? -0.970 -11.145 1.558 1.00 88.31 96 ASP A C 1
ATOM 690 O O . ASP A 1 96 ? -2.139 -11.328 1.229 1.00 88.31 96 ASP A O 1
ATOM 694 N N . ALA A 1 97 ? -0.649 -10.493 2.680 1.00 88.69 97 ALA A N 1
ATOM 695 C CA . ALA A 1 97 ? -1.638 -9.979 3.623 1.00 88.69 97 ALA A CA 1
ATOM 696 C C . ALA A 1 97 ? -2.562 -8.911 3.008 1.00 88.69 97 ALA A C 1
ATOM 698 O O . ALA A 1 97 ? -3.743 -8.860 3.358 1.00 88.69 97 ALA A O 1
ATOM 699 N N . ILE A 1 98 ? -2.055 -8.084 2.085 1.00 88.75 98 ILE A N 1
ATOM 700 C CA . ILE A 1 98 ? -2.857 -7.120 1.313 1.00 88.75 98 ILE A CA 1
ATOM 701 C C . ILE A 1 98 ? -3.746 -7.858 0.305 1.00 88.75 98 ILE A C 1
ATOM 703 O O . ILE A 1 98 ? -4.945 -7.598 0.247 1.00 88.75 98 ILE A O 1
ATOM 707 N N . ALA A 1 99 ? -3.184 -8.801 -0.455 1.00 87.12 99 ALA A N 1
ATOM 708 C CA . ALA A 1 99 ? -3.903 -9.526 -1.502 1.00 87.12 99 ALA A CA 1
ATOM 709 C C . ALA A 1 99 ? -5.001 -10.459 -0.959 1.00 87.12 99 ALA A C 1
ATOM 711 O O . ALA A 1 99 ? -6.011 -10.667 -1.633 1.00 87.12 99 ALA A O 1
ATOM 712 N N . LEU A 1 100 ? -4.811 -11.013 0.245 1.00 83.44 100 LEU A N 1
ATOM 713 C CA . LEU A 1 100 ? -5.772 -11.880 0.939 1.00 83.44 100 LEU A CA 1
ATOM 714 C C . LEU A 1 100 ? -6.701 -11.123 1.893 1.00 83.44 100 LEU A C 1
ATOM 716 O O . LEU A 1 100 ? -7.671 -11.703 2.392 1.00 83.44 100 LEU A O 1
ATOM 720 N N . THR A 1 101 ? -6.408 -9.854 2.186 1.00 83.12 101 THR A N 1
ATOM 721 C CA . THR A 1 101 ? -7.223 -9.045 3.092 1.00 83.12 101 THR A CA 1
ATOM 722 C C . THR A 1 101 ? -8.655 -8.976 2.578 1.00 83.12 101 THR A C 1
ATOM 724 O O . THR A 1 101 ? -8.909 -8.799 1.391 1.00 83.12 101 THR A O 1
ATOM 727 N N . ARG A 1 102 ? -9.620 -9.135 3.485 1.00 79.69 102 ARG A N 1
ATOM 728 C CA . ARG A 1 102 ? -11.048 -9.020 3.184 1.00 79.69 102 ARG A CA 1
ATOM 729 C C . ARG A 1 102 ? -11.596 -7.792 3.891 1.00 79.69 102 ARG A C 1
ATOM 731 O O . ARG A 1 102 ? -11.556 -7.718 5.114 1.00 79.69 102 ARG A O 1
ATOM 738 N N . GLY A 1 103 ? -12.106 -6.833 3.123 1.00 84.94 103 GLY A N 1
ATOM 739 C CA . GLY A 1 103 ? -12.663 -5.589 3.650 1.00 84.94 103 GLY A CA 1
ATOM 740 C C . GLY A 1 103 ? -11.775 -4.392 3.348 1.00 84.94 103 GLY A C 1
ATOM 741 O O . GLY A 1 103 ? -11.882 -3.827 2.265 1.00 84.94 103 GLY A O 1
ATOM 742 N N . ARG A 1 104 ? -10.940 -3.981 4.303 1.00 88.50 104 ARG A N 1
ATOM 743 C CA . ARG A 1 104 ? -10.118 -2.771 4.187 1.00 88.50 104 ARG A CA 1
ATOM 744 C C . ARG A 1 104 ? -8.760 -2.945 4.854 1.00 88.50 104 ARG A C 1
ATOM 746 O O . ARG A 1 104 ? -8.576 -3.861 5.653 1.00 88.50 104 ARG A O 1
ATOM 753 N N . TRP A 1 105 ? -7.839 -2.065 4.515 1.00 90.44 105 TRP A N 1
ATOM 754 C CA . TRP A 1 105 ? -6.509 -1.967 5.094 1.00 90.44 105 TRP A CA 1
ATOM 755 C C . TRP A 1 105 ? -6.099 -0.499 5.136 1.00 90.44 105 TRP A C 1
ATOM 757 O O . TRP A 1 105 ? -6.584 0.316 4.353 1.00 90.44 105 TRP A O 1
ATOM 767 N N . GLU A 1 106 ? -5.240 -0.157 6.079 1.00 91.38 106 GLU A N 1
ATOM 768 C CA . GLU A 1 106 ? -4.779 1.203 6.308 1.00 91.38 106 GLU A CA 1
ATOM 769 C C . GLU A 1 106 ? -3.336 1.365 5.839 1.00 91.38 106 GLU A C 1
ATOM 771 O O . GLU A 1 106 ? -2.500 0.468 5.994 1.00 91.38 106 GLU A O 1
ATOM 776 N N . VAL A 1 107 ? -3.052 2.537 5.286 1.00 92.38 107 VAL A N 1
ATOM 777 C CA . VAL A 1 107 ? -1.718 3.002 4.939 1.00 92.38 107 VAL A CA 1
ATOM 778 C C . VAL A 1 107 ? -1.500 4.353 5.586 1.00 92.38 107 VAL A C 1
ATOM 780 O O . VAL A 1 107 ? -2.122 5.342 5.211 1.00 92.38 107 VAL A O 1
ATOM 783 N N . GLU A 1 108 ? -0.572 4.407 6.523 1.00 91.62 108 GLU A N 1
ATOM 784 C CA . GLU A 1 108 ? -0.159 5.633 7.186 1.00 91.62 108 GLU A CA 1
ATOM 785 C C . GLU A 1 108 ? 1.285 5.939 6.798 1.00 91.62 108 GLU A C 1
ATOM 787 O O . GLU A 1 108 ? 2.169 5.101 6.950 1.00 91.62 108 GLU A O 1
ATOM 792 N N . VAL A 1 109 ? 1.545 7.136 6.277 1.00 92.38 109 VAL A N 1
ATOM 793 C CA . VAL A 1 109 ? 2.910 7.622 6.037 1.00 92.38 109 VAL A CA 1
ATOM 794 C C . VAL A 1 109 ? 3.149 8.802 6.961 1.00 92.38 109 VAL A C 1
ATOM 796 O O . VAL A 1 109 ? 2.283 9.660 7.117 1.00 92.38 109 VAL A O 1
ATOM 799 N N . THR A 1 110 ? 4.333 8.862 7.566 1.00 87.88 110 THR A N 1
ATOM 800 C CA . THR A 1 110 ? 4.695 9.950 8.482 1.00 87.88 110 THR A CA 1
ATOM 801 C C . THR A 1 110 ? 4.521 11.311 7.800 1.00 87.88 110 THR A C 1
ATOM 803 O O . THR A 1 110 ? 5.159 11.587 6.788 1.00 87.88 110 THR A O 1
ATOM 806 N N . GLY A 1 111 ? 3.668 12.173 8.363 1.00 84.69 111 GLY A N 1
ATOM 807 C CA . GLY A 1 111 ? 3.390 13.503 7.806 1.00 84.69 111 GLY A CA 1
ATOM 808 C C . GLY A 1 111 ? 2.414 13.519 6.622 1.00 84.69 111 GLY A C 1
ATOM 809 O O . GLY A 1 111 ? 2.285 14.551 5.968 1.00 84.69 111 GLY A O 1
ATOM 810 N N . HIS A 1 112 ? 1.722 12.411 6.349 1.00 88.44 112 HIS A N 1
ATOM 811 C CA . HIS A 1 112 ? 0.670 12.314 5.338 1.00 88.44 112 HIS A CA 1
ATOM 812 C C . HIS A 1 112 ? -0.649 11.849 5.967 1.00 88.44 112 HIS A C 1
ATOM 814 O O . HIS A 1 112 ? -0.661 11.210 7.017 1.00 88.44 112 HIS A O 1
ATOM 820 N N . THR A 1 113 ? -1.776 12.170 5.331 1.00 86.38 113 THR A N 1
ATOM 821 C CA . THR A 1 113 ? -3.088 11.714 5.804 1.00 86.38 113 THR A CA 1
ATOM 822 C C . THR A 1 113 ? -3.195 10.191 5.655 1.00 86.38 113 THR A C 1
ATOM 824 O O . THR A 1 113 ? -2.905 9.689 4.566 1.00 86.38 113 THR A O 1
ATOM 827 N N . PRO A 1 114 ? -3.612 9.451 6.702 1.00 88.31 114 PRO A N 1
ATOM 828 C CA . PRO A 1 114 ? -3.785 8.008 6.607 1.00 88.31 114 PRO A CA 1
ATOM 829 C C . PRO A 1 114 ? -4.864 7.665 5.577 1.00 88.31 114 PRO A C 1
ATOM 831 O O . PRO A 1 114 ? -5.913 8.311 5.496 1.00 88.31 114 PRO A O 1
ATOM 834 N N . LEU A 1 115 ? -4.583 6.647 4.773 1.00 90.44 115 LEU A N 1
ATOM 835 C CA . LEU A 1 115 ? -5.447 6.167 3.706 1.00 90.44 115 LEU A CA 1
ATOM 836 C C . LEU A 1 115 ? -6.063 4.844 4.126 1.00 90.44 115 LEU A C 1
ATOM 838 O O . LEU A 1 115 ? -5.350 3.886 4.414 1.00 90.44 115 LEU A O 1
ATOM 842 N N . LEU A 1 116 ? -7.388 4.776 4.105 1.00 90.62 116 LEU A N 1
ATOM 843 C CA . LEU A 1 116 ? -8.130 3.555 4.354 1.00 90.62 116 LEU A CA 1
ATOM 844 C C . LEU A 1 116 ? -8.617 3.003 3.021 1.00 90.62 116 LEU A C 1
ATOM 846 O O . LEU A 1 116 ? -9.545 3.534 2.412 1.00 90.62 116 LEU A O 1
ATOM 850 N N . LEU A 1 117 ? -7.966 1.950 2.552 1.00 90.94 117 LEU A N 1
ATOM 851 C CA . LEU A 1 117 ? -8.152 1.403 1.218 1.00 90.94 117 LEU A CA 1
ATOM 852 C C . LEU A 1 117 ? -9.024 0.147 1.277 1.00 90.94 117 LEU A C 1
ATOM 854 O O . LEU A 1 117 ? -8.854 -0.681 2.177 1.00 90.94 117 LEU A O 1
ATOM 858 N N . PRO A 1 118 ? -9.945 -0.046 0.319 1.00 90.56 118 PRO A N 1
ATOM 859 C CA . PRO A 1 118 ? -10.675 -1.295 0.218 1.00 90.56 118 PRO A CA 1
ATOM 860 C C . PRO A 1 118 ? -9.753 -2.410 -0.287 1.00 90.56 118 PRO A C 1
ATOM 862 O O . PRO A 1 118 ? -8.825 -2.183 -1.071 1.00 90.56 118 PRO A O 1
ATOM 865 N N . ALA A 1 119 ? -10.048 -3.630 0.146 1.00 86.44 119 ALA A N 1
ATOM 866 C CA . ALA A 1 119 ? -9.544 -4.841 -0.473 1.00 86.44 119 ALA A CA 1
ATOM 867 C C . ALA A 1 119 ? -10.177 -4.992 -1.861 1.00 86.44 119 ALA A C 1
ATOM 869 O O . ALA A 1 119 ? -11.392 -5.164 -1.963 1.00 86.44 119 ALA A O 1
ATOM 870 N N . ASP A 1 120 ? -9.370 -4.924 -2.916 1.00 88.38 120 ASP A N 1
ATOM 871 C CA . ASP A 1 120 ? -9.849 -4.986 -4.296 1.00 88.38 120 ASP A CA 1
ATOM 872 C C . ASP A 1 120 ? -8.990 -5.925 -5.142 1.00 88.38 120 ASP A C 1
ATOM 874 O O . ASP A 1 120 ? -7.774 -6.025 -4.952 1.00 88.38 120 ASP A O 1
ATOM 878 N N . ALA A 1 121 ? -9.622 -6.579 -6.118 1.00 87.25 121 ALA A N 1
ATOM 879 C CA . ALA A 1 121 ? -8.959 -7.513 -7.022 1.00 87.25 121 ALA A CA 1
ATOM 880 C C . ALA A 1 121 ? -7.810 -6.863 -7.809 1.00 87.25 121 ALA A C 1
ATOM 882 O O . ALA A 1 121 ? -6.845 -7.542 -8.149 1.00 87.25 121 ALA A O 1
ATOM 883 N N . SER A 1 122 ? -7.873 -5.553 -8.067 1.00 91.44 122 SER A N 1
ATOM 884 C CA . SER A 1 122 ? -6.807 -4.802 -8.736 1.00 91.44 122 SER A CA 1
ATOM 885 C C . SER A 1 122 ? -5.478 -4.907 -7.988 1.00 91.44 122 SER A C 1
ATOM 887 O O . SER A 1 122 ? -4.432 -5.077 -8.615 1.00 91.44 122 SER A O 1
ATOM 889 N N . ALA A 1 123 ? -5.519 -4.837 -6.654 1.00 86.75 123 ALA A N 1
ATOM 890 C CA . ALA A 1 123 ? -4.338 -4.922 -5.810 1.00 86.75 123 ALA A CA 1
ATOM 891 C C . ALA A 1 123 ? -3.720 -6.322 -5.843 1.00 86.75 123 ALA A C 1
ATOM 893 O O . ALA A 1 123 ? -2.534 -6.474 -6.146 1.00 86.75 123 ALA A O 1
ATOM 894 N N . SER A 1 124 ? -4.546 -7.344 -5.611 1.00 87.38 124 SER A N 1
ATOM 895 C CA . SER A 1 124 ? -4.138 -8.751 -5.656 1.00 87.38 124 SER A CA 1
ATOM 896 C C . SER A 1 124 ? -3.569 -9.118 -7.026 1.00 87.38 124 SER A C 1
ATOM 898 O O . SER A 1 124 ? -2.510 -9.734 -7.110 1.00 87.38 124 SER A O 1
ATOM 900 N N . ARG A 1 125 ? -4.187 -8.621 -8.104 1.00 90.31 125 ARG A N 1
ATOM 901 C CA . ARG A 1 125 ? -3.747 -8.864 -9.480 1.00 90.31 125 ARG A CA 1
ATOM 902 C C . ARG A 1 125 ? -2.345 -8.334 -9.773 1.00 90.31 125 ARG A C 1
ATOM 904 O O . ARG A 1 125 ? -1.606 -8.989 -10.500 1.00 90.31 125 ARG A O 1
ATOM 911 N N . VAL A 1 126 ? -1.951 -7.182 -9.219 1.00 90.62 126 VAL A N 1
ATOM 912 C CA . VAL A 1 126 ? -0.568 -6.678 -9.362 1.00 90.62 126 VAL A CA 1
ATOM 913 C C . VAL A 1 126 ? 0.422 -7.612 -8.678 1.00 90.62 126 VAL A C 1
ATOM 915 O O . VAL A 1 126 ? 1.471 -7.902 -9.246 1.00 90.62 126 VAL A O 1
ATOM 918 N N . VAL A 1 127 ? 0.098 -8.085 -7.472 1.00 90.31 127 VAL A N 1
ATOM 919 C CA . VAL A 1 127 ? 0.966 -8.997 -6.714 1.00 90.31 127 VAL A CA 1
ATOM 920 C C . VAL A 1 127 ? 1.129 -10.321 -7.458 1.00 90.31 127 VAL A C 1
ATOM 922 O O . VAL A 1 127 ? 2.253 -10.792 -7.618 1.00 90.31 127 VAL A O 1
ATOM 925 N N . GLU A 1 128 ? 0.033 -10.895 -7.951 1.00 89.62 128 GLU A N 1
ATOM 926 C CA . GLU A 1 128 ? 0.047 -12.144 -8.715 1.00 89.62 128 GLU A CA 1
ATOM 927 C C . GLU A 1 128 ? 0.832 -12.013 -10.025 1.00 89.62 128 GLU A C 1
ATOM 929 O O . GLU A 1 128 ? 1.724 -12.820 -10.281 1.00 89.62 128 GLU A O 1
ATOM 934 N N . ASP A 1 129 ? 0.577 -10.971 -10.822 1.00 89.19 129 ASP A N 1
ATOM 935 C CA . ASP A 1 129 ? 1.299 -10.740 -12.080 1.00 89.19 129 ASP A CA 1
ATOM 936 C C . ASP A 1 129 ? 2.793 -10.461 -11.856 1.00 89.19 129 ASP A C 1
ATOM 938 O O . ASP A 1 129 ? 3.619 -10.855 -12.673 1.00 89.19 129 ASP A O 1
ATOM 942 N N . CYS A 1 130 ? 3.161 -9.841 -10.730 1.00 90.69 130 CYS A N 1
ATOM 943 C CA . CYS A 1 130 ? 4.566 -9.615 -10.388 1.00 90.69 130 CYS A CA 1
ATOM 944 C C . CYS A 1 130 ? 5.295 -10.886 -9.930 1.00 90.69 130 CYS A C 1
ATOM 946 O O . CYS A 1 130 ? 6.517 -10.972 -10.047 1.00 90.69 130 CYS A O 1
ATOM 948 N N . ARG A 1 131 ? 4.560 -11.861 -9.377 1.00 88.50 131 ARG A N 1
ATOM 949 C CA . ARG A 1 131 ? 5.086 -13.175 -8.974 1.00 88.50 131 ARG A CA 1
ATOM 950 C C . ARG A 1 131 ? 5.157 -14.154 -10.141 1.00 88.50 131 ARG A C 1
ATOM 952 O O . ARG A 1 131 ? 5.956 -15.087 -10.090 1.00 88.50 131 ARG A O 1
ATOM 959 N N . ALA A 1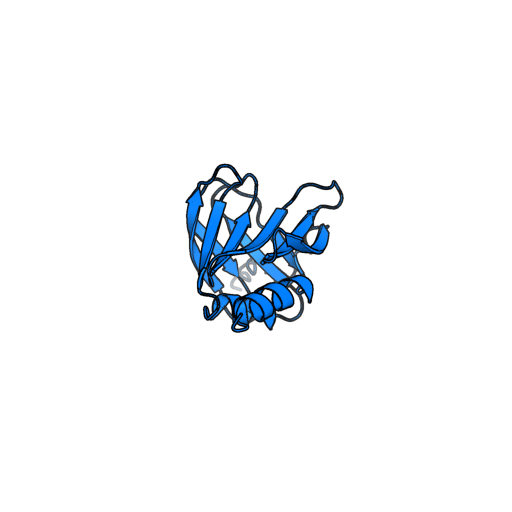 132 ? 4.305 -13.979 -11.148 1.00 83.56 132 ALA A N 1
ATOM 960 C CA . ALA A 1 132 ? 4.282 -14.848 -12.308 1.00 83.56 132 ALA A CA 1
ATOM 961 C C . ALA A 1 132 ? 5.646 -14.797 -13.028 1.00 83.56 132 ALA A C 1
ATOM 963 O O . ALA A 1 132 ? 6.133 -13.705 -13.333 1.00 83.56 132 ALA A O 1
ATOM 964 N N . PRO A 1 133 ? 6.282 -15.952 -13.298 1.00 63.69 133 PRO A N 1
ATOM 965 C CA . PRO A 1 133 ? 7.481 -15.982 -14.120 1.00 63.69 133 PRO A CA 1
ATOM 966 C C . PRO A 1 133 ? 7.120 -15.463 -15.516 1.00 63.69 133 PRO A C 1
ATOM 968 O O . PRO A 1 133 ? 6.161 -15.939 -16.125 1.00 63.69 133 PRO A O 1
ATOM 971 N N . ARG A 1 134 ? 7.864 -14.464 -15.988 1.00 59.31 134 ARG A N 1
ATOM 972 C CA . ARG A 1 134 ? 7.779 -13.953 -17.358 1.00 59.31 134 ARG A CA 1
ATOM 973 C C . ARG A 1 134 ? 8.942 -14.455 -18.185 1.00 59.31 134 ARG A C 1
ATOM 975 O O . ARG A 1 134 ? 10.062 -14.495 -17.627 1.00 59.31 134 ARG A O 1
#